Protein AF-A0A9E0QP90-F1 (afdb_monomer)

Foldseek 3Di:
DVVVVVVVVVVVVVVVVVQPPQQDFDQQDDDDDDDDGQETEGGHAPPSCLVVVLVVVVVCLCVPQVAQEQEEEVVPFDLDQQSVQVSRCVSVCVPPLNVVVVDDRDRGLVSSQVVLVSSCVSDVHAYEYEYHAPEPRQQPRPCVLVSSVSHDSSYGYYYYYNDDDVSPD

Mean predicted aligned error: 10.17 Å

Sequence (169 aa):
MIEDESRNQQRIKKKLMQVNRHCLERVRLSIPYDKGERVVLCQALPGYGKTVLLAQHGLAHIQRYNATVVWLSLASTGSSEDALVKALWEQISPTPALEILNQQPPLDLETLGSHLWMITEHNETPILICIDDAEDRLIHFENFEEFVLSTPECVYFSIASAQKLPFTR

Nearest PDB structures (foldseek):
  4lcb-assembly1_A  TM=6.077E-01  e=1.076E-02  Acidianus hospitalis W1
  7jk3-assembly1_C  TM=4.754E-01  e=2.026E-02  Drosophila melanogaster
  3toc-assembly1_B-2  TM=2.744E-01  e=3.716E-01  Streptococcus pyogenes serotype M1
  7vgf-assembly1_B  TM=3.369E-01  e=9.008E-01  Homo sapiens

Structure (mmCIF, N/CA/C/O backbone):
data_AF-A0A9E0QP90-F1
#
_entry.id   AF-A0A9E0QP90-F1
#
loop_
_atom_site.group_PDB
_atom_site.id
_atom_site.type_symbol
_atom_site.label_atom_id
_atom_site.label_alt_id
_atom_site.label_comp_id
_atom_site.label_asym_id
_atom_site.label_entity_id
_atom_site.label_seq_id
_atom_site.pdbx_PDB_ins_code
_atom_site.Cartn_x
_atom_site.Cartn_y
_atom_site.Cartn_z
_atom_site.occupancy
_atom_site.B_iso_or_equiv
_atom_site.auth_seq_id
_atom_site.auth_comp_id
_atom_site.auth_asym_id
_atom_site.auth_atom_id
_atom_site.pdbx_PDB_model_num
ATOM 1 N N . MET A 1 1 ? -6.347 9.563 -49.235 1.00 52.16 1 MET A N 1
ATOM 2 C CA . MET A 1 1 ? -6.808 9.931 -47.875 1.00 52.16 1 MET A CA 1
ATOM 3 C C . MET A 1 1 ? -7.272 8.737 -47.039 1.00 52.16 1 MET A C 1
ATOM 5 O O . MET A 1 1 ? -6.983 8.736 -45.858 1.00 52.16 1 MET A O 1
ATOM 9 N N . ILE A 1 2 ? -7.914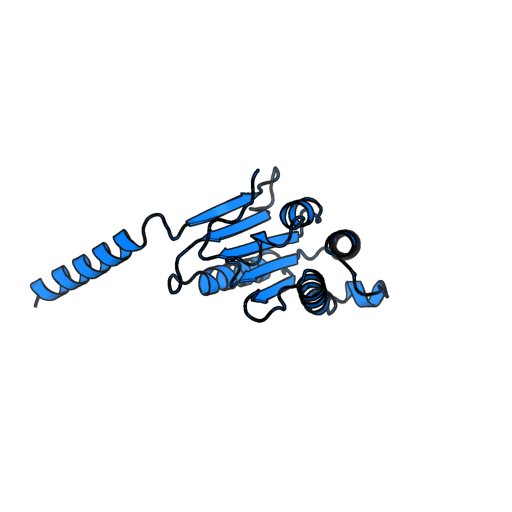 7.708 -47.612 1.00 51.75 2 ILE A N 1
ATOM 10 C CA . ILE A 1 2 ? -8.416 6.532 -46.860 1.00 51.75 2 ILE A CA 1
ATOM 11 C C . ILE A 1 2 ? -7.291 5.553 -46.432 1.00 51.75 2 ILE A C 1
ATOM 13 O O . ILE A 1 2 ? -7.397 4.866 -45.419 1.00 51.75 2 ILE A O 1
ATOM 17 N N . GLU A 1 3 ? -6.171 5.507 -47.160 1.00 53.31 3 GLU A N 1
ATOM 18 C CA . GLU A 1 3 ? -5.059 4.578 -46.874 1.00 53.31 3 GLU A CA 1
ATOM 19 C C . GLU A 1 3 ? -4.245 4.929 -45.613 1.00 53.31 3 GLU A C 1
ATOM 21 O O . GLU A 1 3 ? -3.627 4.051 -45.006 1.00 53.31 3 GLU A O 1
ATOM 26 N N . ASP A 1 4 ? -4.267 6.196 -45.190 1.00 56.16 4 ASP A N 1
ATOM 27 C CA . ASP A 1 4 ? -3.468 6.690 -44.060 1.00 56.16 4 ASP A CA 1
ATOM 28 C C . ASP A 1 4 ? -4.128 6.375 -42.705 1.00 56.16 4 ASP A C 1
ATOM 30 O O . ASP A 1 4 ? -3.465 5.972 -41.745 1.00 56.16 4 ASP A O 1
ATOM 34 N N . GLU A 1 5 ? -5.463 6.436 -42.642 1.00 48.94 5 GLU A N 1
ATOM 35 C CA . GLU A 1 5 ? -6.235 6.023 -41.463 1.00 48.94 5 GLU A CA 1
ATOM 36 C C . GLU A 1 5 ? -6.107 4.519 -41.199 1.00 48.94 5 GLU A C 1
ATOM 38 O O . GLU A 1 5 ? -5.932 4.105 -40.052 1.00 48.94 5 GLU A O 1
ATOM 43 N N . SER A 1 6 ? -6.098 3.699 -42.255 1.00 61.66 6 SER A N 1
ATOM 44 C CA . SER A 1 6 ? -5.924 2.244 -42.148 1.00 61.66 6 SER A CA 1
ATOM 45 C C . SER A 1 6 ? -4.549 1.870 -41.577 1.00 61.66 6 SER A C 1
ATOM 47 O O . SER A 1 6 ? -4.442 1.018 -40.688 1.00 61.66 6 SER A O 1
ATOM 49 N N . ARG A 1 7 ? -3.485 2.567 -42.003 1.00 61.88 7 ARG A N 1
ATOM 50 C CA . ARG A 1 7 ? -2.129 2.393 -41.455 1.00 61.88 7 ARG A CA 1
ATOM 51 C C . ARG A 1 7 ? -2.028 2.839 -40.004 1.00 61.88 7 ARG A C 1
ATOM 53 O O . ARG A 1 7 ? -1.383 2.159 -39.203 1.00 61.88 7 ARG A O 1
ATOM 60 N N . ASN A 1 8 ? -2.668 3.948 -39.642 1.00 52.94 8 ASN A N 1
ATOM 61 C CA . ASN A 1 8 ? -2.634 4.449 -38.272 1.00 52.94 8 ASN A CA 1
ATOM 62 C C . ASN A 1 8 ? -3.418 3.526 -37.322 1.00 52.94 8 ASN A C 1
ATOM 64 O O . ASN A 1 8 ? -2.919 3.172 -36.254 1.00 52.94 8 ASN A O 1
ATOM 68 N N . GLN A 1 9 ? -4.576 3.019 -37.754 1.00 48.09 9 GLN A N 1
ATOM 69 C CA . GLN A 1 9 ? -5.340 2.005 -37.024 1.00 48.09 9 GLN A CA 1
ATOM 70 C C . GLN A 1 9 ? -4.566 0.692 -36.874 1.00 48.09 9 GLN A C 1
ATOM 72 O O . GLN A 1 9 ? -4.541 0.126 -35.784 1.00 48.09 9 GLN A O 1
ATOM 77 N N . GLN A 1 10 ? -3.869 0.221 -37.912 1.00 58.62 10 GLN A N 1
ATOM 78 C CA . GLN A 1 10 ? -2.999 -0.955 -37.805 1.00 58.62 10 GLN A CA 1
ATOM 79 C C . GLN A 1 10 ? -1.811 -0.716 -36.865 1.00 58.62 10 GLN A C 1
ATOM 81 O O . GLN A 1 10 ? -1.460 -1.610 -36.095 1.00 58.62 10 GLN A O 1
ATOM 86 N N . ARG A 1 11 ? -1.219 0.485 -36.860 1.00 59.75 11 ARG A N 1
ATOM 87 C CA . ARG A 1 11 ? -0.134 0.855 -35.936 1.00 59.75 11 ARG A CA 1
ATOM 88 C C . ARG A 1 11 ? -0.614 0.896 -34.487 1.00 59.75 11 ARG A C 1
ATOM 90 O O . ARG A 1 11 ? 0.074 0.379 -33.610 1.00 59.75 11 ARG A O 1
ATOM 97 N N . ILE A 1 12 ? -1.793 1.465 -34.244 1.00 53.66 12 ILE A N 1
ATOM 98 C CA . ILE A 1 12 ? -2.442 1.500 -32.928 1.00 53.66 12 ILE A CA 1
ATOM 99 C C . ILE A 1 12 ? -2.802 0.081 -32.490 1.00 53.66 12 ILE A C 1
ATOM 101 O O . ILE A 1 12 ? -2.424 -0.320 -31.399 1.00 53.66 12 ILE A O 1
ATOM 105 N N . LYS A 1 13 ? -3.422 -0.727 -33.354 1.00 53.72 13 LYS A N 1
ATOM 106 C CA . LYS A 1 13 ? -3.769 -2.125 -33.064 1.00 53.72 13 LYS A CA 1
ATOM 107 C C . LYS A 1 13 ? -2.526 -2.973 -32.777 1.00 53.72 13 LYS A C 1
ATOM 109 O O . LYS A 1 13 ? -2.550 -3.778 -31.858 1.00 53.72 13 LYS A O 1
ATOM 114 N N . LYS A 1 14 ? -1.414 -2.748 -33.487 1.00 56.25 14 LYS A N 1
ATOM 115 C CA . LYS A 1 14 ? -0.123 -3.411 -33.236 1.00 56.25 14 LYS A CA 1
ATOM 116 C C . LYS A 1 14 ? 0.515 -2.963 -31.915 1.00 56.25 14 LYS A C 1
ATOM 118 O O . LYS A 1 14 ? 1.027 -3.813 -31.197 1.00 56.25 14 LYS A O 1
ATOM 123 N N . LYS A 1 15 ? 0.426 -1.675 -31.554 1.00 53.62 15 LYS A N 1
ATOM 124 C CA . LYS A 1 15 ? 0.826 -1.176 -30.224 1.00 53.62 15 LYS A CA 1
ATOM 125 C C . LYS A 1 15 ? -0.058 -1.746 -29.110 1.00 53.62 15 LYS A C 1
ATOM 127 O O . LYS A 1 15 ? 0.471 -2.220 -28.120 1.00 53.62 15 LYS A O 1
ATOM 132 N N . LEU A 1 16 ? -1.376 -1.792 -29.293 1.00 43.47 16 LEU A N 1
ATOM 133 C CA . LEU A 1 16 ? -2.322 -2.385 -28.339 1.00 43.47 16 LEU A CA 1
ATOM 134 C C . LEU A 1 16 ? -2.143 -3.909 -28.210 1.00 43.47 16 LEU A C 1
ATOM 136 O O . LEU A 1 16 ? -2.290 -4.457 -27.125 1.00 43.47 16 LEU A O 1
ATOM 140 N N . MET A 1 17 ? -1.754 -4.604 -29.283 1.00 47.72 17 MET A N 1
ATOM 141 C CA . MET A 1 17 ? -1.361 -6.018 -29.221 1.00 47.72 17 MET A CA 1
ATOM 142 C C . MET A 1 17 ? 0.034 -6.233 -28.606 1.00 47.72 17 MET A C 1
ATOM 144 O O . MET A 1 17 ? 0.289 -7.316 -28.094 1.00 47.72 17 MET A O 1
ATOM 148 N N . GLN A 1 18 ? 0.925 -5.233 -28.621 1.00 50.16 18 GLN A N 1
ATOM 149 C CA . GLN A 1 18 ? 2.173 -5.235 -27.837 1.00 50.16 18 GLN A CA 1
ATOM 150 C C . GLN A 1 18 ? 1.934 -4.908 -26.357 1.00 50.16 18 GLN A C 1
ATOM 152 O O . GLN A 1 18 ? 2.683 -5.376 -25.508 1.00 50.16 18 GLN A O 1
ATOM 157 N N . VAL A 1 19 ? 0.849 -4.195 -26.037 1.00 45.47 19 VAL A N 1
ATOM 158 C CA . VAL A 1 19 ? 0.345 -4.001 -24.664 1.00 45.47 19 VAL A CA 1
ATOM 159 C C . VAL A 1 19 ? -0.206 -5.304 -24.052 1.00 45.47 19 VAL A C 1
ATOM 161 O O . VAL A 1 19 ? -0.604 -5.349 -22.892 1.00 45.47 19 VAL A O 1
ATOM 164 N N . ASN A 1 20 ? -0.148 -6.419 -24.782 1.00 46.94 20 ASN A N 1
ATOM 165 C CA . ASN A 1 20 ? -0.743 -7.686 -24.389 1.00 46.94 20 ASN A CA 1
ATOM 166 C C . ASN A 1 20 ? 0.194 -8.554 -23.511 1.00 46.94 20 ASN A C 1
ATOM 168 O O . ASN A 1 20 ? 1.391 -8.674 -23.769 1.00 46.94 20 ASN A O 1
ATOM 172 N N . ARG A 1 21 ? -0.395 -9.186 -22.482 1.00 45.09 21 ARG A N 1
ATOM 173 C CA . ARG A 1 21 ? 0.163 -10.036 -21.393 1.00 45.09 21 ARG A CA 1
ATOM 174 C C . ARG A 1 21 ? 0.960 -9.383 -20.268 1.00 45.09 21 ARG A C 1
ATOM 176 O O . ARG A 1 21 ? 0.939 -9.934 -19.170 1.00 45.09 21 ARG A O 1
ATOM 183 N N . HIS A 1 22 ? 1.660 -8.280 -20.506 1.00 44.06 22 HIS A N 1
ATOM 184 C CA . HIS A 1 22 ? 2.474 -7.666 -19.452 1.00 44.06 22 HIS A CA 1
ATOM 185 C C . HIS A 1 22 ? 1.736 -6.611 -18.651 1.00 44.06 22 HIS A C 1
ATOM 187 O O . HIS A 1 22 ? 2.134 -6.406 -17.520 1.00 44.06 22 HIS A O 1
ATOM 193 N N . CYS A 1 23 ? 0.692 -5.994 -19.212 1.00 45.12 23 CYS A N 1
ATOM 194 C CA . CYS A 1 23 ? -0.190 -5.060 -18.524 1.00 45.12 23 CYS A CA 1
ATOM 195 C C . CYS A 1 23 ? -1.374 -5.843 -17.946 1.00 45.12 23 CYS A C 1
ATOM 197 O O . CYS A 1 23 ? -2.433 -5.920 -18.565 1.00 45.12 23 CYS A O 1
ATOM 199 N N . LEU A 1 24 ? -1.161 -6.536 -16.832 1.00 53.69 24 LEU A N 1
ATOM 200 C CA . LEU A 1 24 ? -2.225 -7.257 -16.145 1.00 53.69 24 LEU A CA 1
ATOM 201 C C . LEU A 1 24 ? -2.407 -6.622 -14.774 1.00 53.69 24 LEU A C 1
ATOM 203 O O . LEU A 1 24 ? -1.543 -6.744 -13.907 1.00 53.69 24 LEU A O 1
ATOM 207 N N . GLU A 1 25 ? -3.555 -5.984 -14.589 1.00 54.94 25 GLU A N 1
ATOM 208 C CA . GLU A 1 25 ? -4.170 -5.908 -13.274 1.00 54.94 25 GLU A CA 1
ATOM 209 C C . GLU A 1 25 ? -4.451 -7.354 -12.846 1.00 54.94 25 GLU A C 1
ATOM 211 O O . GLU A 1 25 ? -5.205 -8.089 -13.488 1.00 54.94 25 GLU A O 1
ATOM 216 N N . ARG A 1 26 ? -3.700 -7.828 -11.857 1.00 59.88 26 ARG A N 1
ATOM 217 C CA . ARG A 1 26 ? -3.826 -9.156 -11.272 1.00 59.88 26 ARG A CA 1
ATOM 218 C C . ARG A 1 26 ? -4.255 -8.979 -9.842 1.00 59.88 26 ARG A C 1
ATOM 220 O O . ARG A 1 26 ? -3.492 -8.528 -8.996 1.00 59.88 26 ARG A O 1
ATOM 227 N N . VAL A 1 27 ? -5.463 -9.409 -9.575 1.00 59.19 27 VAL A N 1
ATOM 228 C CA . VAL A 1 27 ? -5.977 -9.482 -8.222 1.00 59.19 27 VAL A CA 1
ATOM 229 C C . VAL A 1 27 ? -5.324 -10.689 -7.583 1.00 59.19 27 VAL A C 1
ATOM 231 O O . VAL A 1 27 ? -5.361 -11.785 -8.151 1.00 59.19 27 VAL A O 1
ATOM 234 N N . ARG A 1 28 ? -4.623 -10.475 -6.470 1.00 57.56 28 ARG A N 1
ATOM 235 C CA . ARG A 1 28 ? -3.868 -11.553 -5.824 1.00 57.56 28 ARG A CA 1
ATOM 236 C C . ARG A 1 28 ? -4.298 -11.896 -4.414 1.00 57.56 28 ARG A C 1
ATOM 238 O O . ARG A 1 28 ? -3.866 -12.941 -3.968 1.00 57.56 28 ARG A O 1
ATOM 245 N N . LEU A 1 29 ? -5.210 -11.158 -3.776 1.00 53.62 29 LEU A N 1
ATOM 246 C CA . LEU A 1 29 ? -5.850 -11.638 -2.544 1.00 53.62 29 LEU A CA 1
ATOM 247 C C . LEU A 1 29 ? -7.342 -11.281 -2.505 1.00 53.62 29 LEU A C 1
ATOM 249 O O . LEU A 1 29 ? -7.724 -10.109 -2.535 1.00 53.62 29 LEU A O 1
ATOM 253 N N . SER A 1 30 ? -8.169 -12.327 -2.419 1.00 51.47 30 SER A N 1
ATOM 254 C CA . SER A 1 30 ? -9.632 -12.286 -2.317 1.00 51.47 30 SER A CA 1
ATOM 255 C C . SER A 1 30 ? -10.097 -13.037 -1.066 1.00 51.47 30 SER A C 1
ATOM 257 O O . SER A 1 30 ? -9.760 -14.211 -0.904 1.00 51.47 30 SER A O 1
ATOM 259 N N . ILE A 1 31 ? -10.885 -12.373 -0.215 1.00 46.53 31 ILE A N 1
ATOM 260 C CA . ILE A 1 31 ? -11.512 -12.925 0.999 1.00 46.53 31 ILE A CA 1
ATOM 261 C C . ILE A 1 31 ? -13.039 -12.956 0.762 1.00 46.53 31 ILE A C 1
ATOM 263 O O . ILE A 1 31 ? -13.554 -12.012 0.160 1.00 46.53 31 ILE A O 1
ATOM 267 N N . PRO A 1 32 ? -13.779 -14.020 1.139 1.00 41.91 32 PRO A N 1
ATOM 268 C CA . PRO A 1 32 ? -15.220 -14.144 0.861 1.00 41.91 32 PRO A CA 1
ATOM 269 C C . PRO A 1 32 ? -16.040 -13.265 1.829 1.00 41.91 32 PRO A C 1
ATOM 271 O O . PRO A 1 32 ? -15.630 -13.138 2.972 1.00 41.91 32 PRO A O 1
ATOM 274 N N . TYR A 1 33 ? -17.218 -12.688 1.564 1.00 37.28 33 TYR A N 1
ATOM 275 C CA . TYR A 1 33 ? -18.148 -12.523 0.435 1.00 37.28 33 TYR A CA 1
ATOM 276 C C . TYR A 1 33 ? -18.816 -11.146 0.704 1.00 37.28 33 TYR A C 1
ATOM 278 O O . TYR A 1 33 ? -19.192 -10.899 1.844 1.00 37.28 33 TYR A O 1
ATOM 286 N N . ASP A 1 34 ? -18.931 -10.273 -0.308 1.00 44.72 34 ASP A N 1
ATOM 287 C CA . ASP A 1 34 ? -19.666 -8.975 -0.355 1.00 44.72 34 ASP A CA 1
A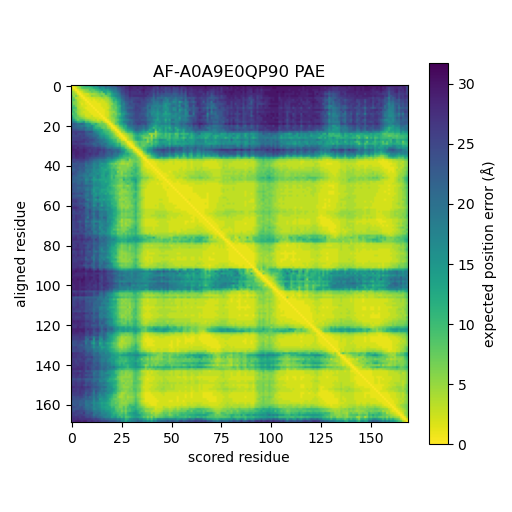TOM 288 C C . ASP A 1 34 ? -18.829 -7.682 -0.501 1.00 44.72 34 ASP A C 1
ATOM 290 O O . ASP A 1 34 ? -19.380 -6.664 -0.929 1.00 44.72 34 ASP A O 1
ATOM 294 N N . LYS A 1 35 ? -17.507 -7.681 -0.256 1.00 51.59 35 LYS A N 1
ATOM 295 C CA . LYS A 1 35 ? -16.676 -6.452 -0.304 1.00 51.59 35 LYS A CA 1
ATOM 296 C C . LYS A 1 35 ? -15.429 -6.559 -1.193 1.00 51.59 35 LYS A C 1
ATOM 298 O O . LYS A 1 35 ? -14.325 -6.661 -0.685 1.00 51.59 35 LYS A O 1
ATOM 303 N N . GLY A 1 36 ? -15.608 -6.446 -2.512 1.00 61.00 36 GLY A N 1
ATOM 304 C CA . GLY A 1 36 ? -14.532 -6.115 -3.466 1.00 61.00 36 GLY A CA 1
ATOM 305 C C . GLY A 1 36 ? -13.257 -6.973 -3.395 1.00 61.00 36 GLY A C 1
ATOM 306 O O . GLY A 1 36 ? -13.225 -8.047 -2.805 1.00 61.00 36 GLY A O 1
ATOM 307 N N . GLU A 1 37 ? -12.197 -6.513 -4.054 1.00 75.12 37 GLU A N 1
ATOM 308 C CA . GLU A 1 37 ? -10.899 -7.191 -4.084 1.00 75.12 37 GLU A CA 1
ATOM 309 C C . GLU A 1 37 ? -9.948 -6.492 -3.106 1.00 75.12 37 GLU A C 1
ATOM 311 O O . GLU A 1 37 ? -9.701 -5.294 -3.229 1.00 75.12 37 GLU A O 1
ATOM 316 N N . ARG A 1 38 ? -9.430 -7.225 -2.109 1.00 81.31 38 ARG A N 1
ATOM 317 C CA . ARG A 1 38 ? -8.611 -6.654 -1.023 1.00 81.31 38 ARG A CA 1
ATOM 318 C C . ARG A 1 38 ? -7.238 -6.191 -1.507 1.00 81.31 38 ARG A C 1
ATOM 320 O O . ARG A 1 38 ? -6.712 -5.201 -1.005 1.00 81.31 38 ARG A O 1
ATOM 327 N N . VAL A 1 39 ? -6.654 -6.902 -2.473 1.00 85.56 39 VAL A N 1
ATOM 328 C CA . VAL A 1 39 ? -5.342 -6.573 -3.047 1.00 85.56 39 VAL A CA 1
ATOM 329 C C . VAL A 1 39 ? -5.394 -6.613 -4.566 1.00 85.56 39 VAL A C 1
ATOM 331 O O . VAL A 1 39 ? -5.590 -7.672 -5.173 1.00 85.56 39 VAL A O 1
ATOM 334 N N . VAL A 1 40 ? -5.111 -5.466 -5.171 1.00 84.44 40 VAL A N 1
ATOM 335 C CA . VAL A 1 40 ? -4.987 -5.275 -6.615 1.00 84.44 40 VAL A CA 1
ATOM 336 C C . VAL A 1 40 ? -3.516 -5.063 -6.965 1.00 84.44 40 VAL A C 1
ATOM 338 O O . VAL A 1 40 ? -2.872 -4.153 -6.448 1.00 84.44 40 VAL A O 1
ATOM 341 N N . LEU A 1 41 ? -2.964 -5.894 -7.853 1.00 84.25 41 LEU A N 1
ATOM 342 C CA . LEU A 1 41 ? -1.602 -5.727 -8.364 1.00 84.25 41 LEU A CA 1
ATOM 343 C C . LEU A 1 41 ? -1.636 -5.250 -9.815 1.00 84.25 41 LEU A C 1
ATOM 345 O O . LEU A 1 41 ? -1.969 -6.003 -10.727 1.00 84.25 41 LEU A O 1
ATOM 349 N N . CYS A 1 42 ? -1.212 -4.021 -10.056 1.00 83.75 42 CYS A N 1
ATOM 350 C CA . CYS A 1 42 ? -1.029 -3.458 -11.383 1.00 83.75 42 CYS A CA 1
ATOM 351 C C . CYS A 1 42 ? 0.373 -3.809 -11.889 1.00 83.75 42 CYS A C 1
ATOM 353 O O . CYS A 1 42 ? 1.341 -3.100 -11.615 1.00 83.75 42 CYS A O 1
ATOM 355 N N . GLN A 1 43 ? 0.499 -4.902 -12.640 1.00 82.81 43 GLN A N 1
ATOM 356 C CA . GLN A 1 43 ? 1.776 -5.304 -13.222 1.00 82.81 43 GLN A CA 1
ATOM 357 C C . GLN A 1 43 ? 1.867 -4.831 -14.675 1.00 82.81 43 GLN A C 1
ATOM 359 O O . GLN A 1 43 ? 0.973 -5.139 -15.457 1.00 82.81 43 GLN A O 1
ATOM 364 N N . ALA A 1 44 ? 2.920 -4.082 -15.030 1.00 80.94 44 ALA A N 1
ATOM 365 C CA . ALA A 1 44 ? 3.216 -3.622 -16.399 1.00 80.94 44 ALA A CA 1
ATOM 366 C C . ALA A 1 44 ? 4.601 -2.974 -16.524 1.00 80.94 44 ALA A C 1
ATOM 368 O O . ALA A 1 44 ? 5.110 -2.385 -15.575 1.00 80.94 44 ALA A O 1
ATOM 369 N N . LEU A 1 45 ? 5.187 -2.966 -17.723 1.00 81.06 45 LEU A N 1
ATOM 370 C CA . LEU A 1 45 ? 6.439 -2.240 -17.981 1.00 81.06 45 LEU A CA 1
ATOM 371 C C . LEU A 1 45 ? 6.307 -0.718 -17.701 1.00 81.06 45 LEU A C 1
ATOM 373 O O . LEU A 1 45 ? 5.191 -0.184 -17.628 1.00 81.06 45 LEU A O 1
ATOM 377 N N . PRO A 1 46 ? 7.422 0.019 -17.534 1.00 82.19 46 PRO A N 1
ATOM 378 C CA . PRO A 1 46 ? 7.392 1.479 -17.431 1.00 82.19 46 PRO A CA 1
ATOM 379 C C . PRO A 1 46 ? 6.691 2.134 -18.634 1.00 82.19 46 PRO A C 1
ATOM 381 O O . PRO A 1 46 ? 6.842 1.686 -19.769 1.00 82.19 46 PRO A O 1
ATOM 384 N N . GLY A 1 47 ? 5.904 3.187 -18.386 1.00 79.19 47 GLY A N 1
ATOM 385 C CA . GLY A 1 47 ? 5.159 3.913 -19.428 1.00 79.19 47 GLY A CA 1
ATOM 386 C C . GLY A 1 47 ? 3.786 3.335 -19.803 1.00 79.19 47 GLY A C 1
ATOM 387 O O . GLY A 1 47 ? 3.100 3.912 -20.640 1.00 79.19 47 GLY A O 1
ATOM 388 N N . TYR A 1 48 ? 3.347 2.243 -19.169 1.00 82.12 48 TYR A N 1
ATOM 389 C CA . TYR A 1 48 ? 2.044 1.605 -19.427 1.00 82.12 48 TYR A CA 1
ATOM 390 C C . TYR A 1 48 ? 0.893 2.141 -18.558 1.00 82.12 48 TYR A C 1
ATOM 392 O O . TYR A 1 48 ? -0.183 1.556 -18.528 1.00 82.12 48 TYR A O 1
ATOM 400 N N . GLY A 1 49 ? 1.103 3.253 -17.848 1.00 81.12 49 GLY A N 1
ATOM 401 C CA . GLY A 1 49 ? 0.035 3.929 -17.104 1.00 81.12 49 GLY A CA 1
ATOM 402 C C . GLY A 1 49 ? -0.366 3.281 -15.775 1.00 81.12 49 GLY A C 1
ATOM 403 O O . GLY A 1 49 ? -1.447 3.576 -15.282 1.00 81.12 49 GLY A O 1
ATOM 404 N N . LYS A 1 50 ? 0.483 2.443 -15.160 1.00 86.38 50 LYS A N 1
ATOM 405 C CA . LYS A 1 50 ? 0.199 1.820 -13.848 1.00 86.38 50 LYS A CA 1
ATOM 406 C C . LYS A 1 50 ? -0.135 2.837 -12.754 1.00 86.38 50 LYS A C 1
ATOM 408 O O . LYS A 1 50 ? -1.131 2.674 -12.067 1.00 86.38 50 LYS A O 1
ATOM 413 N N . THR A 1 51 ? 0.655 3.903 -12.648 1.00 86.06 51 THR A N 1
ATOM 414 C CA . THR A 1 51 ? 0.424 5.027 -11.729 1.00 86.06 51 THR A CA 1
ATOM 415 C C . THR A 1 51 ? -0.947 5.662 -11.946 1.00 86.06 51 THR A C 1
ATOM 417 O O . THR A 1 51 ? -1.669 5.943 -10.996 1.00 86.06 51 THR A O 1
ATOM 420 N N . VAL A 1 52 ? -1.348 5.844 -13.211 1.00 82.81 52 VAL A N 1
ATOM 421 C CA . VAL A 1 52 ? -2.673 6.383 -13.556 1.00 82.81 52 VAL A CA 1
ATOM 422 C C . VAL A 1 52 ? -3.771 5.419 -13.114 1.00 82.81 52 VAL A C 1
ATOM 424 O O . VAL A 1 52 ? -4.769 5.862 -12.555 1.00 82.81 52 VAL A O 1
ATOM 427 N N . LEU A 1 53 ? -3.574 4.115 -13.310 1.00 82.81 53 LEU A N 1
ATOM 428 C CA . LEU A 1 53 ? -4.514 3.088 -12.867 1.00 82.81 53 LEU A CA 1
ATOM 429 C C . LEU A 1 53 ? -4.636 3.047 -11.332 1.00 82.81 53 LEU A C 1
ATOM 431 O O . LEU A 1 53 ? -5.751 3.029 -10.821 1.00 82.81 53 LEU A O 1
ATOM 435 N N . LEU A 1 54 ? -3.524 3.140 -10.589 1.00 85.50 54 LEU A N 1
ATOM 436 C CA . LEU A 1 54 ? -3.541 3.283 -9.123 1.00 85.50 54 LEU A CA 1
ATOM 437 C C . LEU A 1 54 ? -4.307 4.535 -8.684 1.00 85.50 54 LEU A C 1
ATOM 439 O O . LEU A 1 54 ? -5.111 4.471 -7.759 1.00 85.50 54 LEU A O 1
ATOM 443 N N . ALA A 1 55 ? -4.085 5.673 -9.348 1.00 83.25 55 ALA A N 1
ATOM 444 C CA . ALA A 1 55 ? -4.783 6.917 -9.033 1.00 83.25 55 ALA A CA 1
ATOM 445 C C . ALA A 1 55 ? -6.291 6.801 -9.291 1.00 83.25 55 ALA A C 1
ATOM 447 O O . ALA A 1 55 ? -7.095 7.245 -8.474 1.00 83.25 55 ALA A O 1
ATOM 448 N N . GLN A 1 56 ? -6.688 6.158 -10.393 1.00 84.06 56 GLN A N 1
ATOM 449 C CA . GLN A 1 56 ? -8.091 5.862 -10.686 1.00 84.06 56 GLN A CA 1
ATOM 450 C C . GLN A 1 56 ? -8.710 4.947 -9.627 1.00 84.06 56 GLN A C 1
ATOM 452 O O . GLN A 1 56 ? -9.831 5.204 -9.192 1.00 84.06 56 GLN A O 1
ATOM 457 N N . HIS A 1 57 ? -7.977 3.929 -9.174 1.00 84.06 57 HIS A N 1
ATOM 458 C CA . HIS A 1 57 ? -8.431 3.037 -8.112 1.00 84.06 57 HIS A CA 1
ATOM 459 C C . HIS A 1 57 ? -8.595 3.781 -6.775 1.00 84.06 57 HIS A C 1
ATOM 461 O O . HIS A 1 57 ? -9.626 3.648 -6.114 1.00 84.06 57 HIS A O 1
ATOM 467 N N . GLY A 1 58 ? -7.649 4.665 -6.440 1.00 85.19 58 GLY A N 1
ATOM 468 C CA . GLY A 1 58 ? -7.743 5.580 -5.301 1.00 85.19 58 GLY A CA 1
ATOM 469 C C . GLY A 1 58 ? -8.989 6.462 -5.343 1.00 85.19 58 GLY A C 1
ATOM 470 O O . GLY A 1 58 ? -9.771 6.490 -4.393 1.00 85.19 58 GLY A O 1
ATOM 471 N N . LEU A 1 59 ? -9.227 7.130 -6.474 1.00 81.69 59 LEU A N 1
ATOM 472 C CA . LEU A 1 59 ? -10.416 7.962 -6.674 1.00 81.69 59 LEU A CA 1
ATOM 473 C C . LEU A 1 59 ? -11.712 7.151 -6.565 1.00 81.69 59 LEU A C 1
ATOM 475 O O . LEU A 1 59 ? -12.668 7.619 -5.949 1.00 81.69 59 LEU A O 1
ATOM 479 N N . ALA A 1 60 ? -11.742 5.935 -7.114 1.00 83.44 60 ALA A N 1
ATOM 480 C CA . ALA A 1 60 ? -12.899 5.053 -7.014 1.00 83.44 60 ALA A CA 1
ATOM 481 C C . ALA A 1 60 ? -13.194 4.658 -5.557 1.00 83.44 60 ALA A C 1
ATOM 483 O O . ALA A 1 60 ? -14.356 4.670 -5.148 1.00 83.44 60 ALA A O 1
ATOM 484 N N . HIS A 1 61 ? -12.166 4.369 -4.753 1.00 85.19 61 HIS A N 1
ATOM 485 C CA . HIS A 1 61 ? -12.320 4.053 -3.330 1.00 85.19 61 HIS A CA 1
ATO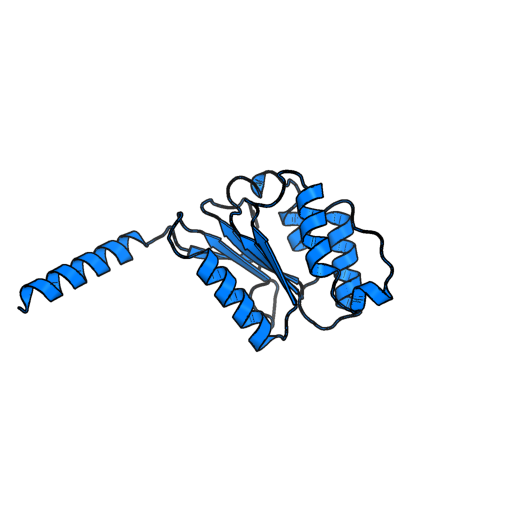M 486 C C . HIS A 1 61 ? -12.815 5.247 -2.503 1.00 85.19 61 HIS A C 1
ATOM 488 O O . HIS A 1 61 ? -13.697 5.077 -1.659 1.00 85.19 61 HIS A O 1
ATOM 494 N N . ILE A 1 62 ? -12.322 6.458 -2.782 1.00 83.50 62 ILE A N 1
ATOM 495 C CA . ILE A 1 62 ? -12.832 7.691 -2.160 1.00 83.50 62 ILE A CA 1
ATOM 496 C C . ILE A 1 62 ? -14.308 7.881 -2.516 1.00 83.50 62 ILE A C 1
ATOM 498 O O . ILE A 1 62 ? -15.144 8.054 -1.636 1.00 83.50 62 ILE A O 1
ATOM 502 N N . GLN A 1 63 ? -14.656 7.807 -3.802 1.00 81.94 63 GLN A N 1
ATOM 503 C CA . GLN A 1 63 ? -16.022 8.060 -4.266 1.00 81.94 63 GLN A CA 1
ATOM 504 C C . GLN A 1 63 ? -17.029 7.023 -3.764 1.00 81.94 63 GLN A C 1
ATOM 506 O O . GLN A 1 63 ? -18.176 7.366 -3.486 1.00 81.94 63 GLN A O 1
ATOM 511 N N . ARG A 1 64 ? -16.622 5.753 -3.679 1.00 86.12 64 ARG A N 1
ATOM 512 C CA . ARG A 1 64 ? -17.525 4.647 -3.349 1.00 86.12 64 ARG A CA 1
ATOM 513 C C . ARG A 1 64 ? -17.618 4.366 -1.854 1.00 86.12 64 ARG A C 1
ATOM 515 O O . ARG A 1 64 ? -18.679 3.955 -1.395 1.00 86.12 64 ARG A O 1
ATOM 522 N N . TYR A 1 65 ? -16.525 4.552 -1.120 1.00 85.44 65 TYR A N 1
ATOM 523 C CA . TYR A 1 65 ? -16.415 4.124 0.276 1.00 85.44 65 TYR A CA 1
ATOM 524 C C . TYR A 1 65 ? -15.992 5.244 1.229 1.00 85.44 65 TYR A C 1
ATOM 526 O O . TYR A 1 65 ? -15.790 4.971 2.408 1.00 85.44 65 TYR A O 1
ATOM 534 N N . ASN A 1 66 ? -15.829 6.478 0.734 1.00 87.19 66 ASN A N 1
ATOM 535 C CA . ASN A 1 66 ? -15.248 7.590 1.489 1.00 87.19 66 ASN A CA 1
ATOM 536 C C . ASN A 1 66 ? -13.873 7.239 2.092 1.00 87.19 66 ASN A C 1
ATOM 538 O O . ASN A 1 66 ? -13.522 7.732 3.155 1.00 87.19 66 ASN A O 1
ATOM 542 N N . ALA A 1 67 ? -13.120 6.345 1.441 1.00 86.81 67 ALA A N 1
ATOM 543 C CA . ALA A 1 67 ? -11.920 5.746 2.014 1.00 86.81 67 ALA A CA 1
ATOM 544 C C . ALA A 1 67 ? -10.793 6.766 2.245 1.00 86.81 67 ALA A C 1
ATOM 546 O O . ALA A 1 67 ? -10.572 7.663 1.427 1.00 86.81 67 ALA A O 1
ATOM 547 N N . THR A 1 68 ? -10.004 6.549 3.298 1.00 88.38 68 THR A N 1
ATOM 548 C CA . THR A 1 68 ? -8.696 7.189 3.464 1.00 88.38 68 THR A CA 1
ATOM 549 C C . THR A 1 68 ? -7.723 6.562 2.473 1.00 88.38 68 THR A C 1
ATOM 551 O O . THR A 1 68 ? -7.481 5.357 2.521 1.00 88.38 68 THR A O 1
ATOM 554 N N . VAL A 1 69 ? -7.153 7.363 1.572 1.00 90.69 69 VAL A N 1
ATOM 555 C CA . VAL A 1 69 ? -6.164 6.885 0.596 1.00 90.69 69 VAL A CA 1
ATOM 556 C C . VAL A 1 69 ? -4.770 7.308 1.027 1.00 90.69 69 VAL A C 1
ATOM 558 O O . VAL A 1 69 ? -4.470 8.497 1.112 1.00 90.69 69 VAL A O 1
ATOM 561 N N . VAL A 1 70 ? -3.919 6.316 1.254 1.00 92.56 70 VAL A N 1
ATOM 562 C CA . VAL A 1 70 ? -2.488 6.461 1.516 1.00 92.56 70 VAL A CA 1
ATOM 563 C C . VAL A 1 70 ? -1.751 6.219 0.209 1.00 92.56 70 VAL A C 1
ATOM 565 O O . VAL A 1 70 ? -2.006 5.220 -0.463 1.00 92.56 70 VAL A O 1
ATOM 568 N N . TRP A 1 71 ? -0.844 7.116 -0.168 1.00 92.75 71 TRP A N 1
ATOM 569 C CA . TRP A 1 71 ? -0.094 7.015 -1.416 1.00 92.75 71 TRP A CA 1
ATOM 570 C C . TRP A 1 71 ? 1.406 6.985 -1.163 1.00 92.75 71 TRP A C 1
ATOM 572 O O . TRP A 1 71 ? 2.002 7.959 -0.705 1.00 92.75 71 TRP A 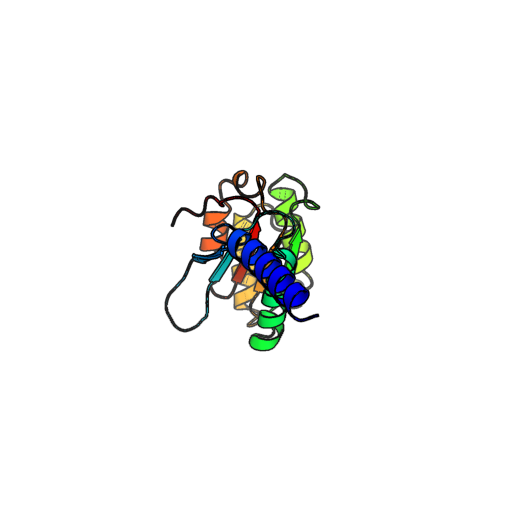O 1
ATOM 582 N N . LEU A 1 72 ? 2.048 5.889 -1.544 1.00 91.94 72 LEU A N 1
ATOM 583 C CA . LEU A 1 72 ? 3.473 5.684 -1.355 1.00 91.94 72 LEU A CA 1
ATOM 584 C C . LEU A 1 72 ? 4.150 5.381 -2.690 1.00 91.94 72 LEU A C 1
ATOM 586 O O . LEU A 1 72 ? 3.773 4.430 -3.358 1.00 91.94 72 LEU A O 1
ATOM 590 N N . SER A 1 73 ? 5.183 6.139 -3.062 1.00 90.31 73 SER A N 1
ATOM 591 C CA . SER A 1 73 ? 6.131 5.703 -4.098 1.00 90.31 73 SER A CA 1
ATOM 592 C C . SER A 1 73 ? 7.356 5.113 -3.413 1.00 90.31 73 SER A C 1
ATOM 594 O O . SER A 1 73 ? 8.055 5.806 -2.660 1.00 90.31 73 SER A O 1
ATOM 596 N N . LEU A 1 74 ? 7.647 3.834 -3.665 1.00 88.56 74 LEU A N 1
ATOM 597 C CA . LEU A 1 74 ? 8.837 3.201 -3.099 1.00 88.56 74 LEU A CA 1
ATOM 598 C C . LEU A 1 74 ? 10.128 3.735 -3.712 1.00 88.56 74 LEU A C 1
ATOM 600 O O . LEU A 1 74 ? 11.166 3.601 -3.075 1.00 88.56 74 LEU A O 1
ATOM 604 N N . ALA A 1 75 ? 10.092 4.382 -4.880 1.00 85.38 75 ALA A N 1
ATOM 605 C CA . ALA A 1 75 ? 11.260 5.058 -5.441 1.00 85.38 75 ALA A CA 1
ATOM 606 C C . ALA A 1 75 ? 11.709 6.246 -4.572 1.00 85.38 75 ALA A C 1
ATOM 608 O O . ALA A 1 75 ? 12.912 6.452 -4.399 1.00 85.38 75 ALA A O 1
ATOM 609 N N . SER A 1 76 ? 10.754 6.992 -4.001 1.00 83.06 76 SER A N 1
ATOM 610 C CA . SER A 1 76 ? 11.013 8.105 -3.074 1.00 83.06 76 SER A CA 1
ATOM 611 C C . SER A 1 76 ? 11.094 7.691 -1.604 1.00 83.06 76 SER A C 1
ATOM 613 O O . SER A 1 76 ? 11.578 8.463 -0.780 1.00 83.06 76 SER A O 1
ATOM 615 N N . THR A 1 77 ? 10.625 6.489 -1.271 1.00 80.44 77 THR A N 1
ATOM 616 C CA . THR A 1 77 ? 10.711 5.937 0.086 1.00 80.44 77 THR A CA 1
ATOM 617 C C . THR A 1 77 ? 12.092 5.320 0.295 1.00 80.44 77 THR A C 1
ATOM 619 O O . THR A 1 77 ? 12.683 4.752 -0.630 1.00 80.44 77 THR A O 1
ATOM 622 N N . GLY A 1 78 ? 12.638 5.447 1.507 1.00 75.12 78 GLY A N 1
ATOM 623 C CA . GLY A 1 78 ? 13.877 4.762 1.876 1.00 75.12 78 GLY A CA 1
ATOM 624 C C . GLY A 1 78 ? 13.781 3.248 1.641 1.00 75.12 78 GLY A C 1
ATOM 625 O O . GLY A 1 78 ? 12.694 2.684 1.563 1.00 75.12 78 GLY A O 1
ATOM 626 N N . SER A 1 79 ? 14.924 2.578 1.503 1.00 79.69 79 SER A N 1
ATOM 627 C CA . SER A 1 79 ? 14.973 1.142 1.192 1.00 79.69 79 SER A CA 1
ATOM 628 C C . SER A 1 79 ? 14.838 0.223 2.414 1.00 79.69 79 SER A C 1
ATOM 630 O O . SER A 1 79 ? 14.978 -0.986 2.263 1.00 79.69 79 SER A O 1
ATOM 632 N N . SER A 1 80 ? 14.640 0.768 3.616 1.00 86.69 80 SER A N 1
ATOM 633 C CA . SER A 1 80 ? 14.476 0.001 4.856 1.00 86.69 80 SER A CA 1
ATOM 634 C C . SER A 1 80 ? 13.003 -0.183 5.217 1.00 86.69 80 SER A C 1
ATOM 636 O O . SER A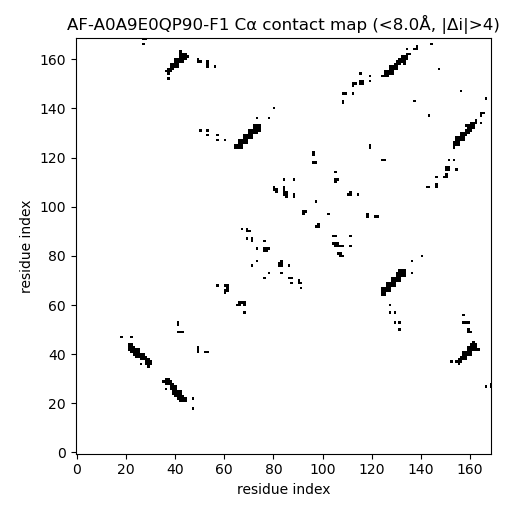 1 80 ? 12.161 0.639 4.857 1.00 86.69 80 SER A O 1
ATOM 638 N N . GLU A 1 81 ? 12.699 -1.242 5.972 1.00 88.50 81 GLU A N 1
ATOM 639 C CA . GLU A 1 81 ? 11.350 -1.466 6.510 1.00 88.50 81 GLU A CA 1
ATOM 640 C C . GLU A 1 81 ? 10.911 -0.306 7.413 1.00 88.50 81 GLU A C 1
ATOM 642 O O . GLU A 1 81 ? 9.806 0.198 7.266 1.00 88.50 81 GLU A O 1
ATOM 647 N N . ASP A 1 82 ? 11.813 0.205 8.253 1.00 89.25 82 ASP A N 1
ATOM 648 C CA . ASP A 1 82 ? 11.573 1.394 9.082 1.00 89.25 82 ASP A CA 1
ATOM 649 C C . ASP A 1 82 ? 11.119 2.610 8.251 1.00 89.25 82 ASP A C 1
ATOM 651 O O . ASP A 1 82 ? 10.155 3.292 8.601 1.00 89.25 82 ASP A O 1
ATOM 655 N N . ALA A 1 83 ? 11.741 2.849 7.089 1.00 88.94 83 ALA A N 1
ATOM 656 C CA . ALA A 1 83 ? 11.347 3.951 6.213 1.00 88.94 83 ALA A CA 1
ATOM 657 C C . ALA A 1 83 ? 9.953 3.737 5.603 1.00 88.94 83 ALA A C 1
ATOM 659 O O . ALA A 1 83 ? 9.201 4.701 5.449 1.00 88.94 83 ALA A O 1
ATOM 660 N N . LEU A 1 84 ? 9.604 2.490 5.273 1.00 89.25 84 LEU A N 1
ATOM 661 C CA . LEU A 1 84 ? 8.272 2.110 4.802 1.00 89.25 84 LEU A CA 1
ATOM 662 C C . LEU A 1 84 ? 7.219 2.326 5.897 1.00 89.25 84 LEU A C 1
ATOM 664 O O . LEU A 1 84 ? 6.221 3.005 5.660 1.00 89.25 84 LEU A O 1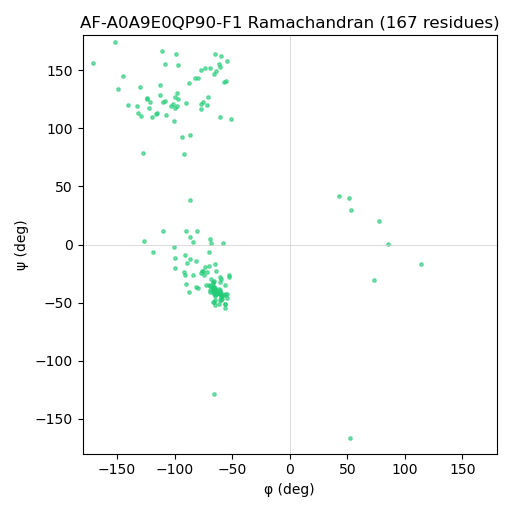
ATOM 668 N N . VAL A 1 85 ? 7.458 1.791 7.095 1.00 91.69 85 VAL A N 1
ATOM 669 C CA . VAL A 1 85 ? 6.557 1.892 8.252 1.00 91.69 85 VAL A CA 1
ATOM 670 C C . VAL A 1 85 ? 6.321 3.349 8.617 1.00 91.69 85 VAL A C 1
ATOM 672 O O . VAL A 1 85 ? 5.173 3.775 8.744 1.00 91.69 85 VAL A O 1
ATOM 675 N N . LYS A 1 86 ? 7.392 4.142 8.695 1.00 90.38 86 LYS A N 1
ATOM 676 C CA . LYS A 1 86 ? 7.309 5.573 8.971 1.00 90.38 86 LYS A CA 1
ATOM 677 C C . LYS A 1 86 ? 6.488 6.315 7.917 1.00 90.38 86 LYS A C 1
ATOM 679 O O . LYS A 1 86 ? 5.606 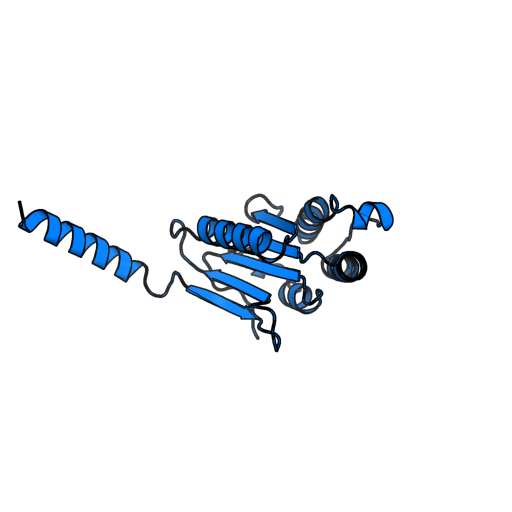7.090 8.277 1.00 90.38 86 LYS A O 1
ATOM 684 N N . ALA A 1 87 ? 6.741 6.067 6.631 1.00 89.94 87 ALA A N 1
ATOM 685 C CA . ALA A 1 87 ? 6.031 6.746 5.549 1.00 89.94 87 ALA A CA 1
ATOM 686 C C . ALA A 1 87 ? 4.540 6.371 5.486 1.00 89.94 87 ALA A C 1
ATOM 688 O O . ALA A 1 87 ? 3.703 7.224 5.185 1.00 89.94 87 ALA A O 1
ATOM 689 N N . LEU A 1 88 ? 4.195 5.116 5.793 1.00 90.75 88 LEU A N 1
ATOM 690 C CA . LEU A 1 88 ? 2.805 4.684 5.946 1.00 90.75 88 LEU A CA 1
ATOM 691 C C . LEU A 1 88 ? 2.161 5.371 7.152 1.00 90.75 88 LEU A C 1
ATOM 693 O O . LEU A 1 88 ? 1.085 5.954 7.025 1.00 90.75 88 LEU A O 1
ATOM 697 N N . TRP A 1 89 ? 2.833 5.350 8.304 1.00 89.88 89 TRP A N 1
ATOM 698 C CA . TRP A 1 89 ? 2.318 5.941 9.532 1.00 89.88 89 TRP A CA 1
ATOM 699 C C . TRP A 1 89 ? 2.044 7.436 9.392 1.00 89.88 89 TRP A C 1
ATOM 701 O O . TRP A 1 89 ? 0.963 7.866 9.765 1.00 89.88 89 TRP A O 1
ATOM 711 N N . GLU A 1 90 ? 2.949 8.217 8.799 1.00 87.12 90 GLU A N 1
ATOM 712 C CA . GLU A 1 90 ? 2.777 9.670 8.619 1.00 87.12 90 GLU A CA 1
ATOM 713 C C . GLU A 1 90 ? 1.543 10.041 7.779 1.00 87.12 90 GLU A C 1
ATOM 715 O O . GLU A 1 90 ? 0.967 11.112 7.965 1.00 87.12 90 GLU A O 1
ATOM 720 N N . GLN A 1 91 ? 1.112 9.168 6.865 1.00 86.31 91 GLN A N 1
ATOM 721 C CA . GLN A 1 91 ? -0.079 9.392 6.039 1.00 86.31 91 GLN A CA 1
ATOM 722 C C . GLN A 1 91 ? -1.359 8.837 6.665 1.00 86.31 91 GLN A C 1
ATOM 724 O O . GLN A 1 91 ? -2.444 9.353 6.401 1.00 86.31 91 GLN A O 1
ATOM 729 N N . ILE A 1 92 ? -1.244 7.818 7.518 1.00 83.12 92 ILE A N 1
ATOM 730 C CA . ILE A 1 92 ? -2.364 7.270 8.290 1.00 83.12 92 ILE A CA 1
ATOM 731 C C . ILE A 1 92 ? -2.651 8.160 9.518 1.00 83.12 92 ILE A C 1
ATOM 733 O O . ILE A 1 92 ? -3.815 8.400 9.841 1.00 83.12 92 ILE A O 1
ATOM 737 N N . SER A 1 93 ? -1.613 8.709 10.164 1.00 68.25 93 SER A N 1
ATOM 738 C CA . SER A 1 93 ? -1.664 9.520 11.392 1.00 68.25 93 SER A CA 1
ATOM 739 C C . SER A 1 93 ? -2.550 10.764 11.379 1.00 68.25 93 SER A C 1
ATOM 741 O O . SER A 1 93 ? -3.160 11.022 12.413 1.00 68.25 93 SER A O 1
ATOM 743 N N . PRO A 1 94 ? -2.705 11.526 10.276 1.00 60.66 94 PRO A N 1
ATOM 744 C CA . PRO A 1 94 ? -3.640 12.652 10.246 1.00 60.66 94 PRO A CA 1
ATOM 745 C C . PRO A 1 94 ? -5.121 12.232 10.282 1.00 60.66 94 PRO A C 1
ATOM 747 O O . PRO A 1 94 ? -6.000 13.086 10.176 1.00 60.66 94 PRO A O 1
ATOM 750 N N . THR A 1 95 ? -5.433 10.941 10.430 1.00 62.38 95 THR A N 1
ATOM 751 C CA . THR A 1 95 ? -6.806 10.489 10.664 1.00 62.38 95 THR A CA 1
ATOM 752 C C . THR A 1 95 ? -7.239 10.880 12.089 1.00 62.38 95 THR A C 1
ATOM 754 O O . THR A 1 95 ? -6.563 10.483 13.038 1.00 62.38 95 THR A O 1
ATOM 757 N N . PRO A 1 96 ? -8.384 11.568 12.292 1.00 60.19 96 PRO A N 1
ATOM 758 C CA . PRO A 1 96 ? -8.851 12.020 13.615 1.00 60.19 96 PRO A CA 1
ATOM 759 C C . PRO A 1 96 ? -8.921 10.918 14.685 1.00 60.19 96 PRO A C 1
ATOM 761 O O . PRO A 1 96 ? -8.792 11.181 15.877 1.00 60.19 96 PRO A O 1
ATOM 764 N N . ALA A 1 97 ? -9.091 9.663 14.260 1.00 58.22 97 ALA A N 1
ATOM 765 C CA . ALA A 1 97 ? -9.069 8.491 15.129 1.00 58.22 97 ALA A CA 1
ATOM 766 C C . ALA A 1 97 ? -7.739 8.311 15.887 1.00 58.22 97 ALA A C 1
ATOM 768 O O . ALA A 1 97 ? -7.737 7.794 16.999 1.00 58.22 97 ALA A O 1
ATOM 769 N N . LEU A 1 98 ? -6.608 8.751 15.327 1.00 59.84 98 LEU A N 1
ATOM 770 C CA . LEU A 1 98 ? -5.292 8.598 15.951 1.00 59.84 98 LEU A CA 1
ATOM 771 C C . LEU A 1 98 ? -4.957 9.695 16.961 1.00 59.84 98 LEU A C 1
ATOM 773 O O . LEU A 1 98 ? -4.251 9.414 17.929 1.00 59.84 98 LEU A O 1
ATOM 777 N N . GLU A 1 99 ? -5.531 10.892 16.817 1.00 62.31 99 GLU A N 1
ATOM 778 C CA . GLU A 1 99 ? -5.455 11.935 17.853 1.00 62.31 99 GLU A CA 1
ATOM 779 C C . GLU A 1 99 ? -6.097 11.463 19.168 1.00 62.31 99 GLU A C 1
ATOM 781 O O . GLU A 1 99 ? -5.627 11.804 20.252 1.00 62.31 99 GLU A O 1
ATOM 786 N N . ILE A 1 100 ? -7.130 10.618 19.076 1.00 56.53 100 ILE A N 1
ATOM 787 C CA . ILE A 1 100 ? -7.825 10.025 20.227 1.00 56.53 100 ILE A CA 1
ATOM 788 C C . ILE A 1 100 ? -6.968 8.947 20.904 1.00 56.53 100 ILE A C 1
ATOM 790 O O . ILE A 1 100 ? -7.013 8.795 22.124 1.00 56.53 100 ILE A O 1
ATOM 794 N N . LEU A 1 101 ? -6.188 8.194 20.125 1.00 63.72 101 LEU A N 1
ATOM 795 C CA . LEU A 1 101 ? -5.472 7.018 20.618 1.00 63.72 101 LEU A CA 1
ATOM 796 C C . LEU A 1 101 ? -4.093 7.340 21.226 1.00 63.72 101 LEU A C 1
ATOM 798 O O . LEU A 1 101 ? -3.532 6.468 21.884 1.00 63.72 101 LEU A O 1
ATOM 802 N N . ASN A 1 102 ? -3.559 8.559 21.042 1.00 65.12 102 ASN A N 1
ATOM 803 C CA . ASN A 1 102 ? -2.257 9.023 21.564 1.00 65.12 102 ASN A CA 1
ATOM 804 C C . ASN A 1 102 ? -1.131 7.973 21.422 1.00 65.12 102 ASN A C 1
ATOM 806 O O . ASN A 1 102 ? -0.353 7.726 22.348 1.00 65.12 102 ASN A O 1
ATOM 810 N N . GLN A 1 103 ? -1.103 7.301 20.269 1.00 70.12 103 GLN A N 1
ATOM 811 C CA . GLN A 1 103 ? -0.219 6.169 20.008 1.00 70.12 103 GLN A CA 1
ATOM 812 C C . GLN A 1 103 ? 1.186 6.642 19.649 1.00 70.12 103 GLN A C 1
ATOM 814 O O . GLN A 1 103 ? 1.368 7.632 18.934 1.00 70.12 103 GLN A O 1
ATOM 819 N N . GLN A 1 104 ? 2.187 5.892 20.104 1.00 81.12 104 GLN A N 1
ATOM 820 C CA . GLN A 1 104 ? 3.535 6.046 19.572 1.00 81.12 104 GLN A CA 1
ATOM 821 C C . GLN A 1 104 ? 3.581 5.547 18.119 1.00 81.12 104 GLN A C 1
ATOM 823 O O . GLN A 1 104 ? 2.791 4.679 17.748 1.00 81.12 104 GLN A O 1
ATOM 828 N N . PRO A 1 105 ? 4.485 6.075 17.277 1.00 84.75 105 PRO A N 1
ATOM 829 C CA . PRO A 1 105 ? 4.695 5.530 15.943 1.00 84.75 105 PRO A CA 1
ATOM 830 C C . PRO A 1 105 ? 5.068 4.036 15.995 1.00 84.75 105 PRO A C 1
ATOM 832 O O . PRO A 1 105 ? 5.852 3.651 16.866 1.00 84.75 105 PRO A O 1
ATOM 835 N N . PRO A 1 106 ? 4.536 3.202 15.083 1.00 90.06 106 PRO A N 1
ATOM 836 C CA . PRO A 1 106 ? 4.947 1.809 14.959 1.00 90.06 106 PRO A CA 1
ATOM 837 C C . PRO A 1 106 ? 6.419 1.719 14.538 1.00 90.06 106 PRO A C 1
ATOM 839 O O . PRO A 1 106 ? 6.925 2.598 13.838 1.00 90.06 106 PRO A O 1
ATOM 842 N N . LEU A 1 107 ? 7.098 0.660 14.981 1.00 90.31 107 LEU A N 1
ATOM 843 C CA . LEU A 1 107 ? 8.532 0.439 14.744 1.00 90.31 107 LEU A CA 1
ATOM 844 C C . LEU A 1 107 ? 8.796 -0.533 13.586 1.00 90.31 107 LEU A C 1
ATOM 846 O O . LEU A 1 107 ? 9.887 -0.545 13.024 1.00 90.31 107 LEU A O 1
ATOM 850 N N . ASP A 1 108 ? 7.802 -1.346 13.245 1.00 91.81 108 ASP A N 1
ATOM 851 C CA . ASP A 1 108 ? 7.877 -2.428 12.267 1.00 91.81 108 ASP A CA 1
ATOM 852 C C . ASP A 1 108 ? 6.493 -2.672 11.632 1.00 91.81 108 ASP A C 1
ATOM 854 O O . ASP A 1 108 ? 5.487 -2.046 11.996 1.00 91.81 108 ASP A O 1
ATOM 858 N N . LEU A 1 109 ? 6.432 -3.560 10.637 1.00 91.62 109 LEU A N 1
ATOM 859 C CA . LEU A 1 109 ? 5.172 -3.887 9.962 1.00 91.62 109 LEU A CA 1
ATOM 860 C C . LEU A 1 109 ? 4.163 -4.593 10.886 1.00 91.62 109 LEU A C 1
ATOM 862 O O . LEU A 1 109 ? 2.957 -4.401 10.731 1.00 91.62 109 LEU A O 1
ATOM 866 N N . GLU A 1 110 ? 4.624 -5.375 11.863 1.00 91.44 110 GLU A N 1
ATOM 867 C CA . GLU A 1 110 ? 3.758 -6.093 12.809 1.00 91.44 110 GLU A CA 1
ATOM 868 C C . GLU A 1 110 ? 2.999 -5.119 13.727 1.00 91.44 110 GLU A C 1
ATOM 870 O O . GLU A 1 110 ? 1.767 -5.169 13.848 1.00 91.44 110 GLU A O 1
ATOM 875 N N . THR A 1 111 ? 3.720 -4.172 14.326 1.00 91.50 111 THR A N 1
ATOM 876 C CA . THR A 1 111 ? 3.157 -3.108 15.165 1.00 91.50 111 THR A CA 1
ATOM 877 C C . THR A 1 111 ? 2.265 -2.173 14.354 1.00 91.50 111 THR A C 1
ATOM 879 O O . THR A 1 111 ? 1.185 -1.806 14.822 1.00 91.50 111 THR A O 1
ATOM 882 N N . LEU A 1 112 ? 2.630 -1.860 13.104 1.00 92.38 112 LEU A N 1
ATOM 883 C CA . LEU A 1 112 ? 1.757 -1.119 12.189 1.00 92.38 112 LEU A CA 1
ATOM 884 C C . LEU A 1 112 ? 0.441 -1.870 11.927 1.00 92.38 112 LEU A C 1
ATOM 886 O O . LEU A 1 112 ? -0.626 -1.256 11.947 1.00 92.38 112 LEU A O 1
ATOM 890 N N . GLY A 1 113 ? 0.494 -3.188 11.718 1.00 91.88 113 GLY A N 1
ATOM 891 C CA . GLY A 1 113 ? -0.693 -4.029 11.547 1.00 91.88 113 GLY A CA 1
ATOM 892 C C . GLY A 1 113 ? -1.615 -3.981 12.767 1.00 91.88 113 GLY A C 1
ATOM 893 O O . GLY A 1 113 ? -2.822 -3.779 12.626 1.00 91.88 113 GLY A O 1
ATOM 894 N N . SER A 1 114 ? -1.039 -4.070 13.967 1.00 90.38 114 SER A N 1
ATOM 895 C CA . SER A 1 114 ? -1.775 -3.944 15.234 1.00 90.38 114 SER A CA 1
ATOM 896 C C . SER A 1 114 ? -2.448 -2.574 15.379 1.00 90.38 114 SER A C 1
ATOM 898 O O . SER A 1 114 ? -3.611 -2.488 15.773 1.00 90.38 114 SER A O 1
ATOM 900 N N . HIS A 1 115 ? -1.763 -1.493 14.996 1.00 89.19 115 HIS A N 1
ATOM 901 C CA . HIS A 1 115 ? -2.360 -0.156 14.996 1.00 89.19 115 HIS A CA 1
ATOM 902 C C . HIS A 1 115 ? -3.502 -0.028 13.985 1.00 89.19 115 HIS A C 1
ATOM 904 O O . HIS A 1 115 ? -4.512 0.597 14.297 1.00 89.19 115 HIS A O 1
ATOM 910 N N . LEU A 1 116 ? -3.388 -0.629 12.796 1.00 90.56 116 LEU A N 1
ATOM 911 C CA . LEU A 1 116 ? -4.462 -0.620 11.799 1.00 90.56 116 LEU A CA 1
ATOM 912 C C . LEU A 1 116 ? -5.742 -1.278 12.329 1.00 90.56 116 LEU A C 1
ATOM 914 O O . LEU A 1 116 ? -6.824 -0.737 12.105 1.00 90.56 116 LEU A O 1
ATOM 918 N N . TRP A 1 117 ? -5.640 -2.370 13.092 1.00 89.75 117 TRP A N 1
ATOM 919 C CA . TRP A 1 117 ? -6.792 -2.941 13.804 1.00 89.75 117 TRP A CA 1
ATOM 920 C C . TRP A 1 117 ? -7.453 -1.923 14.725 1.00 89.75 117 TRP A C 1
ATOM 922 O O . TRP A 1 117 ? -8.626 -1.617 14.531 1.00 89.75 117 TRP A O 1
ATOM 932 N N . MET A 1 118 ? -6.690 -1.305 15.625 1.00 86.81 118 MET A N 1
ATOM 933 C CA . MET A 1 118 ? -7.235 -0.303 16.547 1.00 86.81 118 MET A CA 1
ATOM 934 C C . MET A 1 118 ? -7.884 0.882 15.821 1.00 86.81 118 MET A C 1
ATOM 936 O O . MET A 1 118 ? -8.962 1.337 16.199 1.00 86.81 118 MET A O 1
ATOM 940 N N . ILE A 1 119 ? -7.245 1.391 14.764 1.00 84.81 119 ILE A N 1
ATOM 941 C CA . ILE A 1 119 ? -7.772 2.513 13.979 1.00 84.81 119 ILE A CA 1
ATOM 942 C C . ILE A 1 119 ? -9.117 2.136 13.369 1.00 84.81 119 ILE A C 1
ATOM 944 O O . ILE A 1 119 ? -10.065 2.908 13.468 1.00 84.81 119 ILE A O 1
ATOM 948 N N . THR A 1 120 ? -9.205 0.962 12.747 1.00 84.50 120 THR A N 1
ATOM 949 C CA . THR A 1 120 ? -10.416 0.525 12.039 1.00 84.50 120 THR A CA 1
ATOM 950 C C . THR A 1 120 ? -11.540 0.056 12.965 1.00 84.50 120 THR A C 1
ATOM 952 O O . THR A 1 120 ? -12.704 0.137 12.587 1.00 84.50 120 THR A O 1
ATOM 955 N N . GLU A 1 121 ? -11.236 -0.363 14.196 1.00 83.31 121 GLU A N 1
ATOM 956 C CA . GLU A 1 121 ? -12.253 -0.615 15.229 1.00 83.31 121 GLU A CA 1
ATOM 957 C C . GLU A 1 121 ? -12.955 0.675 15.676 1.00 83.31 121 GLU A C 1
ATOM 959 O O . GLU A 1 121 ? -14.141 0.660 16.008 1.00 83.31 121 GLU A O 1
ATOM 964 N N . HIS A 1 122 ? -12.237 1.801 15.670 1.00 75.88 122 HIS A N 1
ATOM 965 C CA . HIS A 1 122 ? -12.759 3.107 16.081 1.00 75.88 122 HIS A CA 1
ATOM 966 C C . HIS A 1 122 ? -13.171 4.012 14.913 1.00 75.88 122 HIS A C 1
ATOM 968 O O . HIS A 1 122 ? -13.811 5.043 15.132 1.00 75.88 122 HIS A O 1
ATOM 974 N N . ASN A 1 123 ? -12.814 3.649 13.683 1.00 73.38 123 ASN A N 1
ATOM 975 C CA . ASN A 1 123 ? -13.113 4.399 12.474 1.00 73.38 123 ASN A CA 1
ATOM 976 C C . ASN A 1 123 ? -13.689 3.467 11.409 1.00 73.38 123 ASN A C 1
ATOM 978 O O . ASN A 1 123 ? -12.986 2.632 10.849 1.00 73.38 123 ASN A O 1
ATOM 982 N N . GLU A 1 124 ? -14.960 3.675 11.071 1.00 74.25 124 GLU A N 1
ATOM 983 C CA . GLU A 1 124 ? -15.662 2.880 10.057 1.00 74.25 124 GLU A CA 1
ATOM 984 C C . GLU A 1 124 ? -15.165 3.144 8.624 1.00 74.25 124 GLU A C 1
ATOM 986 O O . GLU A 1 124 ? -15.583 2.466 7.683 1.00 74.25 124 GLU A O 1
ATOM 991 N N . THR A 1 125 ? -14.285 4.132 8.440 1.00 83.50 125 THR A N 1
ATOM 992 C CA . THR A 1 125 ? -13.765 4.517 7.129 1.00 83.50 125 THR A CA 1
ATOM 993 C C . THR A 1 125 ? -12.693 3.532 6.652 1.00 83.50 125 THR A C 1
ATOM 995 O O . THR A 1 125 ? -11.654 3.408 7.304 1.00 83.50 125 THR A O 1
ATOM 998 N N . PRO A 1 126 ? -12.878 2.872 5.494 1.00 89.06 126 PRO A N 1
ATOM 999 C CA . PRO A 1 126 ? -11.859 1.998 4.925 1.00 89.06 126 PRO A CA 1
ATOM 1000 C C . PRO A 1 126 ? -10.559 2.731 4.602 1.00 89.06 126 PRO A C 1
ATOM 1002 O O . PRO A 1 126 ? -10.572 3.913 4.256 1.00 89.06 126 PRO A O 1
ATOM 1005 N N . ILE A 1 127 ? -9.445 2.005 4.624 1.00 91.12 127 ILE A N 1
ATOM 1006 C CA . ILE A 1 127 ? -8.130 2.532 4.247 1.00 91.12 127 ILE A CA 1
ATOM 1007 C C . ILE A 1 127 ? -7.689 1.832 2.965 1.00 91.12 127 ILE A C 1
ATOM 1009 O O . ILE A 1 127 ? -7.702 0.608 2.891 1.00 91.12 127 ILE A O 1
ATOM 1013 N N . LEU A 1 128 ? -7.285 2.591 1.951 1.00 92.31 128 LEU A N 1
ATOM 1014 C CA . LEU A 1 128 ? -6.621 2.065 0.763 1.00 92.31 128 LEU A CA 1
ATOM 1015 C C . LEU A 1 128 ? -5.159 2.508 0.765 1.00 92.31 128 LEU A C 1
ATOM 1017 O O . LEU A 1 128 ? -4.871 3.702 0.756 1.00 92.31 128 LEU A O 1
ATOM 1021 N N . ILE A 1 129 ? -4.247 1.543 0.715 1.00 94.44 129 ILE A N 1
ATOM 1022 C CA . ILE A 1 129 ? -2.809 1.768 0.609 1.00 94.44 129 ILE A CA 1
ATOM 1023 C C . ILE A 1 129 ? -2.385 1.553 -0.848 1.00 94.44 129 ILE A C 1
ATOM 1025 O O . ILE A 1 129 ? -2.325 0.427 -1.349 1.00 94.44 129 ILE A O 1
ATOM 1029 N N . CYS A 1 130 ? -2.091 2.650 -1.538 1.00 92.62 130 CYS A N 1
ATOM 1030 C CA . CYS A 1 130 ? -1.534 2.662 -2.883 1.00 92.62 130 CYS A CA 1
ATOM 1031 C C . CYS A 1 130 ? -0.003 2.657 -2.815 1.00 92.62 130 CYS A C 1
ATOM 1033 O O . CYS A 1 130 ? 0.588 3.572 -2.245 1.00 92.62 130 CYS A O 1
ATOM 1035 N N . ILE A 1 131 ? 0.638 1.658 -3.421 1.00 92.88 131 ILE A N 1
ATOM 1036 C CA . ILE A 1 131 ? 2.099 1.525 -3.473 1.00 92.88 131 ILE A CA 1
ATOM 1037 C C . ILE A 1 131 ? 2.546 1.541 -4.933 1.00 92.88 131 ILE A C 1
ATOM 1039 O O . ILE A 1 131 ? 2.303 0.590 -5.671 1.00 92.88 131 ILE A O 1
ATOM 1043 N N . ASP A 1 132 ? 3.200 2.616 -5.350 1.00 91.06 132 ASP A N 1
ATOM 1044 C CA . ASP A 1 132 ? 3.793 2.779 -6.675 1.00 91.06 132 ASP A CA 1
ATOM 1045 C C . ASP A 1 132 ? 5.301 2.499 -6.659 1.00 91.06 132 ASP A C 1
ATOM 1047 O O . ASP A 1 132 ? 5.939 2.473 -5.601 1.00 91.06 132 ASP A O 1
ATOM 1051 N N . ASP A 1 133 ? 5.869 2.291 -7.847 1.00 88.38 133 ASP A N 1
ATOM 1052 C CA . ASP A 1 133 ? 7.287 1.956 -8.056 1.00 88.38 133 ASP A CA 1
ATOM 1053 C C . ASP A 1 133 ? 7.750 0.772 -7.190 1.00 88.38 133 ASP A C 1
ATOM 1055 O O . ASP A 1 133 ? 8.832 0.749 -6.592 1.00 88.38 133 ASP A O 1
ATOM 1059 N N . ALA A 1 134 ? 6.876 -0.228 -7.079 1.00 86.25 134 ALA A N 1
ATOM 1060 C CA . ALA A 1 134 ? 7.059 -1.373 -6.213 1.00 86.25 134 ALA A CA 1
ATOM 1061 C C . ALA A 1 134 ? 7.868 -2.487 -6.884 1.00 86.25 134 ALA A C 1
ATOM 1063 O O . ALA A 1 134 ? 7.513 -3.656 -6.770 1.00 86.25 134 ALA A O 1
ATOM 1064 N N . GLU A 1 135 ? 8.895 -2.158 -7.668 1.00 80.75 135 GLU A N 1
ATOM 1065 C CA . GLU A 1 135 ? 9.750 -3.137 -8.350 1.00 80.75 135 GLU A CA 1
ATOM 1066 C C . GLU A 1 135 ? 10.564 -3.989 -7.352 1.00 80.75 135 GLU A C 1
ATOM 1068 O O . GLU A 1 135 ? 10.018 -4.552 -6.407 1.00 80.75 135 GLU A O 1
ATOM 1073 N N . ASP A 1 136 ? 11.882 -4.102 -7.523 1.00 68.94 136 ASP A N 1
ATOM 1074 C CA . ASP A 1 136 ? 12.776 -4.944 -6.714 1.00 68.94 136 ASP A CA 1
ATOM 1075 C C . ASP A 1 136 ? 12.761 -4.627 -5.206 1.00 68.94 136 ASP A C 1
ATOM 1077 O O . ASP A 1 136 ? 13.488 -5.236 -4.443 1.00 68.94 136 ASP A O 1
ATOM 1081 N N . ARG A 1 137 ? 11.955 -3.672 -4.738 1.00 76.19 137 ARG A N 1
ATOM 1082 C CA . ARG A 1 137 ? 11.926 -3.226 -3.345 1.00 76.19 137 ARG A CA 1
ATOM 1083 C C . ARG A 1 137 ? 10.986 -4.045 -2.473 1.00 76.19 137 ARG A C 1
ATOM 1085 O O . ARG A 1 137 ? 11.364 -4.387 -1.361 1.00 76.19 137 ARG A O 1
ATOM 1092 N N . LEU A 1 138 ? 9.796 -4.408 -2.965 1.00 76.44 138 LEU A N 1
ATOM 1093 C CA . LEU A 1 138 ? 8.841 -5.159 -2.135 1.00 76.44 138 LEU A CA 1
ATOM 1094 C C . LEU A 1 138 ? 9.310 -6.583 -1.829 1.00 76.44 138 LEU A C 1
ATOM 1096 O O . LEU A 1 138 ? 9.000 -7.110 -0.768 1.00 76.44 138 LEU A O 1
ATOM 1100 N N . ILE A 1 139 ? 10.090 -7.188 -2.729 1.00 69.50 139 ILE A N 1
ATOM 1101 C CA . ILE A 1 139 ? 10.687 -8.518 -2.521 1.00 69.50 139 ILE A CA 1
ATOM 1102 C C . ILE A 1 139 ? 11.698 -8.554 -1.367 1.00 69.50 139 ILE A C 1
ATOM 1104 O O . ILE A 1 139 ? 12.059 -9.639 -0.924 1.00 69.50 139 ILE A O 1
ATOM 1108 N N . HIS A 1 140 ? 12.184 -7.396 -0.911 1.00 72.38 140 HIS A N 1
ATOM 1109 C CA . HIS A 1 140 ? 13.156 -7.298 0.176 1.00 72.38 140 HIS A CA 1
ATOM 1110 C C . HIS A 1 140 ? 12.509 -7.163 1.557 1.00 72.38 140 HIS A C 1
ATOM 1112 O O . HIS A 1 140 ? 13.211 -7.260 2.559 1.00 72.38 140 HIS A O 1
ATOM 1118 N N . PHE A 1 141 ? 11.191 -6.969 1.625 1.00 76.25 141 PHE A N 1
ATOM 1119 C CA . PHE A 1 141 ? 10.453 -6.971 2.882 1.00 76.25 141 PHE A CA 1
ATOM 1120 C C . PHE A 1 141 ? 9.920 -8.383 3.127 1.00 76.25 141 PHE A C 1
ATOM 1122 O O . PHE A 1 141 ? 8.846 -8.741 2.639 1.00 76.25 141 PHE A O 1
ATOM 1129 N N . GLU A 1 142 ? 10.696 -9.189 3.859 1.00 69.56 142 GLU A N 1
ATOM 1130 C CA . GLU A 1 142 ? 10.439 -10.624 4.082 1.00 69.56 142 GLU A CA 1
ATOM 1131 C C . GLU A 1 142 ? 9.023 -10.908 4.619 1.00 69.56 142 GLU A C 1
ATOM 1133 O O . GLU A 1 142 ? 8.443 -11.939 4.286 1.00 69.56 142 GLU A O 1
ATOM 1138 N N . ASN A 1 143 ? 8.423 -9.950 5.336 1.00 80.00 143 ASN A N 1
ATOM 1139 C CA . ASN A 1 143 ? 7.121 -10.097 5.990 1.00 80.00 143 ASN A CA 1
ATOM 1140 C C . ASN A 1 143 ? 5.996 -9.259 5.355 1.00 80.00 143 ASN A C 1
ATOM 1142 O O . ASN A 1 143 ? 4.924 -9.126 5.942 1.00 80.00 143 ASN A O 1
ATOM 1146 N N . PHE A 1 144 ? 6.189 -8.677 4.165 1.00 85.44 144 PHE A N 1
ATOM 1147 C CA . PHE A 1 144 ? 5.174 -7.783 3.588 1.00 85.44 144 PHE A CA 1
ATOM 1148 C C . PHE A 1 144 ? 3.871 -8.504 3.211 1.00 85.44 144 PHE A C 1
ATOM 1150 O O . PHE A 1 144 ? 2.786 -7.969 3.423 1.00 85.44 144 PHE A O 1
ATOM 1157 N N . GLU A 1 145 ? 3.953 -9.727 2.679 1.00 84.81 145 GLU A N 1
ATOM 1158 C CA . GLU A 1 145 ? 2.75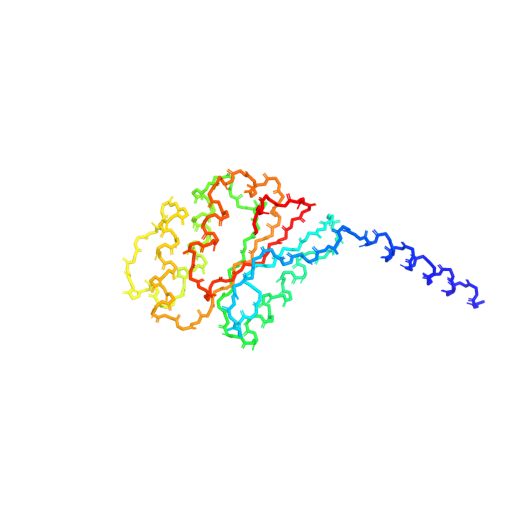9 -10.537 2.395 1.00 84.81 145 GLU A CA 1
ATOM 1159 C C . GLU A 1 145 ? 2.011 -10.893 3.690 1.00 84.81 145 GLU A C 1
ATOM 1161 O O . GLU A 1 145 ? 0.791 -10.757 3.747 1.00 84.81 145 GLU A O 1
ATOM 1166 N N . GLU A 1 146 ? 2.732 -11.272 4.748 1.00 86.75 146 GLU A N 1
ATOM 1167 C CA . GLU A 1 146 ? 2.144 -11.567 6.059 1.00 86.75 146 GLU A CA 1
ATOM 1168 C C . GLU A 1 146 ? 1.499 -10.330 6.691 1.00 86.75 146 GLU A C 1
ATOM 1170 O O . GLU A 1 146 ? 0.374 -10.412 7.179 1.00 86.75 146 GLU A O 1
ATOM 1175 N N . PHE A 1 147 ? 2.149 -9.169 6.591 1.00 89.81 147 PHE A N 1
ATOM 1176 C CA . PHE A 1 147 ? 1.577 -7.884 6.983 1.00 89.81 147 PHE A CA 1
ATOM 1177 C C . PHE A 1 147 ? 0.262 -7.601 6.250 1.00 89.81 147 PHE A C 1
ATOM 1179 O O . PHE A 1 147 ? -0.758 -7.331 6.880 1.00 89.81 147 PHE A O 1
ATOM 1186 N N . VAL A 1 148 ? 0.242 -7.712 4.917 1.00 89.25 148 VAL A N 1
ATOM 1187 C CA . VAL A 1 148 ? -0.981 -7.507 4.126 1.00 89.25 148 VAL A CA 1
ATOM 1188 C C . VAL A 1 148 ? -2.096 -8.434 4.606 1.00 89.25 148 VAL A C 1
ATOM 1190 O O . VAL A 1 148 ? -3.227 -7.980 4.766 1.00 89.25 148 VAL A O 1
ATOM 1193 N N . LEU A 1 149 ? -1.791 -9.704 4.882 1.00 85.88 149 LEU A N 1
ATOM 1194 C CA . LEU A 1 149 ? -2.765 -10.688 5.357 1.00 85.88 149 LEU A CA 1
ATOM 1195 C C . LEU A 1 149 ? -3.264 -10.406 6.781 1.00 85.88 149 LEU A C 1
ATOM 1197 O O . LEU A 1 149 ? -4.445 -10.635 7.053 1.00 85.88 149 LEU A O 1
ATOM 1201 N N . SER A 1 150 ? -2.398 -9.900 7.661 1.00 88.12 150 SER A N 1
ATOM 1202 C CA . SER A 1 150 ? -2.702 -9.650 9.072 1.00 88.12 150 SER A CA 1
ATOM 1203 C C . SER A 1 150 ? -3.454 -8.343 9.327 1.00 88.12 150 SER A C 1
ATOM 1205 O O . SER A 1 150 ? -4.017 -8.182 10.408 1.00 88.12 150 SER A O 1
ATOM 1207 N N . THR A 1 151 ? -3.524 -7.425 8.354 1.00 91.06 151 THR A N 1
ATOM 1208 C CA . THR A 1 151 ? -4.338 -6.200 8.484 1.00 91.06 151 THR A CA 1
ATOM 1209 C C . THR A 1 151 ? -5.855 -6.495 8.569 1.00 91.06 151 THR A C 1
ATOM 1211 O O . THR A 1 151 ? -6.297 -7.598 8.229 1.00 91.06 151 THR A O 1
ATOM 1214 N N . PRO A 1 152 ? -6.689 -5.532 9.002 1.00 89.62 152 PRO A N 1
ATOM 1215 C CA . PRO A 1 152 ? -8.151 -5.644 8.946 1.00 89.62 152 PRO A CA 1
ATOM 1216 C C . PRO A 1 152 ? -8.702 -5.783 7.520 1.00 89.62 152 PRO A C 1
ATOM 1218 O O . PRO A 1 152 ? -8.121 -5.279 6.561 1.00 89.62 152 PRO A O 1
ATOM 1221 N N . GLU A 1 153 ? -9.890 -6.378 7.371 1.00 87.31 153 GLU A N 1
ATOM 1222 C CA . GLU A 1 153 ? -10.546 -6.565 6.060 1.00 87.31 153 GLU A CA 1
ATOM 1223 C C . GLU A 1 153 ? -10.922 -5.256 5.351 1.00 87.31 153 GLU A C 1
ATOM 1225 O O . GLU A 1 153 ? -11.086 -5.230 4.134 1.00 87.31 153 GLU A O 1
ATOM 1230 N N . CYS A 1 154 ? -11.068 -4.158 6.096 1.00 87.88 154 CYS A N 1
ATOM 1231 C CA . CYS A 1 154 ? -11.334 -2.835 5.535 1.00 87.88 154 CYS A CA 1
ATOM 1232 C C . CYS A 1 154 ? -10.057 -2.068 5.139 1.00 87.88 154 CYS A C 1
ATOM 1234 O O . CYS A 1 154 ? -10.153 -0.906 4.736 1.00 87.88 154 CYS A O 1
ATOM 1236 N N . VAL A 1 155 ? -8.888 -2.714 5.222 1.00 91.25 155 VAL A N 1
ATOM 1237 C CA . VAL A 1 155 ? -7.623 -2.220 4.673 1.00 91.25 155 VAL A CA 1
ATOM 1238 C C . VAL A 1 155 ? -7.351 -2.907 3.334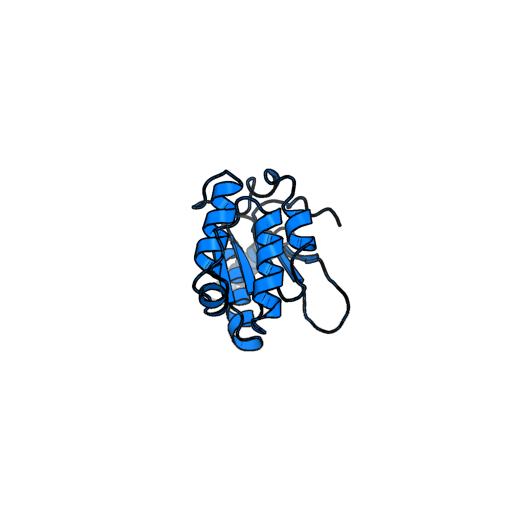 1.00 91.25 155 VAL A C 1
ATOM 1240 O O . VAL A 1 155 ? -7.185 -4.127 3.247 1.00 91.25 155 VAL A O 1
ATOM 1243 N N . TYR A 1 156 ? -7.310 -2.094 2.286 1.00 91.31 156 TYR A N 1
ATOM 1244 C CA . TYR A 1 156 ? -7.128 -2.491 0.895 1.00 91.31 156 TYR A CA 1
ATOM 1245 C C . TYR A 1 156 ? -5.740 -2.089 0.404 1.00 91.31 156 TYR A C 1
ATOM 1247 O O . TYR A 1 156 ? -5.159 -1.113 0.882 1.00 91.31 156 TYR A O 1
ATOM 1255 N N . PHE A 1 157 ? -5.236 -2.789 -0.609 1.00 91.44 157 PHE A N 1
ATOM 1256 C CA . PHE A 1 157 ? -3.938 -2.512 -1.215 1.00 91.44 157 PHE A CA 1
ATOM 1257 C C . PHE A 1 157 ? -4.044 -2.426 -2.735 1.00 91.44 157 PHE A C 1
ATOM 1259 O O . PHE A 1 157 ? -4.656 -3.276 -3.381 1.00 91.44 157 PHE A O 1
ATOM 1266 N N . SER A 1 158 ? -3.394 -1.423 -3.316 1.00 90.62 158 SER A N 1
ATOM 1267 C CA . SER A 1 158 ? -3.258 -1.263 -4.763 1.00 90.62 158 SER A CA 1
ATOM 1268 C C . SER A 1 158 ? -1.793 -1.040 -5.103 1.00 90.62 158 SER A C 1
ATOM 1270 O O . SER A 1 158 ? -1.234 -0.001 -4.770 1.00 90.62 158 SER A O 1
ATOM 1272 N N . ILE A 1 159 ? -1.152 -2.008 -5.747 1.00 90.31 159 ILE A N 1
ATOM 1273 C CA . ILE A 1 159 ? 0.309 -2.040 -5.875 1.00 90.31 159 ILE A CA 1
ATOM 1274 C C . ILE A 1 159 ? 0.709 -2.037 -7.347 1.00 90.31 159 ILE A C 1
ATOM 1276 O O . ILE A 1 159 ? 0.337 -2.941 -8.090 1.00 90.31 159 ILE A O 1
ATOM 1280 N N . ALA A 1 160 ? 1.500 -1.057 -7.775 1.00 89.12 160 ALA A N 1
ATOM 1281 C CA . ALA A 1 160 ? 2.068 -0.982 -9.113 1.00 89.12 160 ALA A CA 1
ATOM 1282 C C . ALA A 1 160 ? 3.519 -1.457 -9.128 1.00 89.12 160 ALA A C 1
ATOM 1284 O O . ALA A 1 160 ? 4.365 -0.938 -8.410 1.00 89.12 160 ALA A O 1
ATOM 1285 N N . SER A 1 161 ? 3.822 -2.410 -10.006 1.00 86.75 161 SER A N 1
ATOM 1286 C CA . SER A 1 161 ? 5.183 -2.918 -10.178 1.00 86.75 161 SER A CA 1
ATOM 1287 C C . SER A 1 161 ? 5.463 -3.263 -11.637 1.00 86.75 161 SER A C 1
ATOM 1289 O O . SER A 1 161 ? 4.590 -3.735 -12.372 1.00 86.75 161 SER A O 1
ATOM 1291 N N . ALA A 1 162 ? 6.695 -3.041 -12.092 1.00 83.19 162 ALA A N 1
ATOM 1292 C CA . ALA A 1 162 ? 7.156 -3.604 -13.360 1.00 83.19 162 ALA A CA 1
ATOM 1293 C C . ALA A 1 162 ? 7.423 -5.114 -13.294 1.00 83.19 162 ALA A C 1
ATOM 1295 O O . ALA A 1 162 ? 7.436 -5.786 -14.331 1.00 83.19 162 ALA A O 1
ATOM 1296 N N . GLN A 1 163 ? 7.600 -5.661 -12.093 1.00 78.81 163 GLN A N 1
ATOM 1297 C CA . GLN A 1 163 ? 7.992 -7.045 -11.882 1.00 78.81 163 GLN A CA 1
ATOM 1298 C C . GLN A 1 163 ? 6.873 -7.883 -11.273 1.00 78.81 163 GLN A C 1
ATOM 1300 O O . GLN A 1 163 ? 5.839 -7.385 -10.830 1.00 78.81 163 GLN A O 1
ATOM 1305 N N . LYS A 1 164 ? 7.060 -9.205 -11.310 1.00 73.44 164 LYS A N 1
ATOM 1306 C CA . LYS A 1 164 ? 6.144 -10.116 -10.633 1.00 73.44 164 LYS A CA 1
ATOM 1307 C C . LYS A 1 164 ? 6.473 -10.071 -9.145 1.00 73.44 164 LYS A C 1
ATOM 1309 O O . LYS A 1 164 ? 7.559 -10.478 -8.754 1.00 73.44 164 LYS A O 1
ATOM 1314 N N . LEU A 1 165 ? 5.515 -9.621 -8.348 1.00 71.62 165 LEU A N 1
ATOM 1315 C CA . LEU A 1 165 ? 5.637 -9.612 -6.896 1.00 71.62 165 LEU A CA 1
ATOM 1316 C C . LEU A 1 165 ? 5.513 -11.031 -6.315 1.00 71.62 165 LEU A C 1
ATOM 1318 O O . LEU A 1 165 ? 4.848 -11.881 -6.925 1.00 71.62 165 LEU A O 1
ATOM 1322 N N . PRO A 1 166 ? 6.142 -11.298 -5.157 1.00 62.50 166 PRO A N 1
ATOM 1323 C CA . PRO A 1 166 ? 6.292 -12.639 -4.608 1.00 62.50 166 PRO A CA 1
ATOM 1324 C C . PRO A 1 166 ? 5.044 -13.151 -3.877 1.00 62.50 166 PRO A C 1
ATOM 1326 O O . PRO A 1 166 ? 5.141 -14.202 -3.265 1.00 62.50 166 PRO A O 1
ATOM 1329 N N . PHE A 1 167 ? 3.885 -12.483 -3.985 1.00 66.44 167 PHE A N 1
ATOM 1330 C CA . PHE A 1 167 ? 2.619 -12.955 -3.406 1.00 66.44 167 PHE A CA 1
ATOM 1331 C C . PHE A 1 167 ? 2.349 -14.402 -3.826 1.00 66.44 167 PHE A C 1
ATOM 1333 O O . PHE A 1 167 ? 2.097 -14.678 -5.014 1.00 66.44 167 PHE A O 1
ATOM 1340 N N . THR A 1 168 ? 2.492 -15.326 -2.877 1.00 56.12 168 THR A N 1
ATOM 1341 C CA . THR A 1 168 ? 2.610 -16.764 -3.140 1.00 56.12 168 THR A CA 1
ATOM 1342 C C . THR A 1 168 ? 1.321 -17.538 -2.910 1.00 56.12 168 THR A C 1
ATOM 1344 O O . THR A 1 168 ? 1.299 -18.736 -3.211 1.00 56.12 168 THR A O 1
ATOM 1347 N N . ARG A 1 169 ? 0.241 -16.894 -2.460 1.00 46.47 169 ARG A N 1
ATOM 1348 C CA . ARG A 1 169 ? -1.053 -17.549 -2.230 1.00 46.47 169 ARG A CA 1
ATOM 1349 C C . ARG A 1 169 ? -2.215 -16.742 -2.780 1.00 46.47 169 ARG A C 1
ATOM 1351 O O . ARG A 1 169 ? -2.311 -15.551 -2.435 1.00 46.47 169 ARG A O 1
#

Solvent-accessible surface area (backbone atoms only — not comparable to full-atom values): 9596 Å² total; per-residue (Å²): 121,74,70,58,56,54,52,50,50,51,51,49,51,52,50,56,58,64,52,55,86,53,60,36,80,41,74,56,43,78,70,92,85,93,75,76,71,39,28,38,31,32,27,25,58,91,90,71,49,45,68,58,51,49,49,51,50,48,51,49,40,33,74,74,56,64,27,48,71,38,80,42,49,48,77,81,37,58,95,46,68,54,42,48,35,46,58,51,45,67,60,55,51,80,39,74,62,43,73,76,61,73,66,77,82,52,78,38,58,67,51,40,28,55,49,47,40,58,44,49,76,75,31,92,57,30,38,35,42,36,34,32,65,40,36,88,59,56,75,70,44,88,53,50,66,58,36,65,67,65,34,46,89,57,49,30,38,35,37,21,16,63,50,88,71,78,80,84,106

pLDDT: mean 76.06, std 15.46, range [37.28, 94.44]

Radius of gyration: 18.48 Å; Cα contacts (8 Å, |Δi|>4): 244; chains: 1; bounding box: 35×30×69 Å

Secondary structure (DSSP, 8-state):
-HHHHHHHHHHHHHHHHHTTTTSEEEEEE--SSSS--SEEEEE--TTSSHHHHHHHHHHHHHHHH-PEEEEEETTTS-SSHHHHHHHHHHHHTTSHHHHHHTPPPPSSHHHHHHHHHHHHHH--S-EEEEEES-STTGGG-TTHHHHHHHS-TTEEEEEEESS------